Protein AF-A0A2A4VBY7-F1 (afdb_monomer_lite)

Sequence (103 aa):
MKGAISQVINQDVTALRGFSERQLKALAKQGEIIAAGVVSGDIDEDLRDFFLDSLEDMALNFAKTLRGLLMVTIEKVWNAIIGVLWKAISSATGINLAAPSAD

Structure (mmCIF, N/CA/C/O backbone):
data_AF-A0A2A4VBY7-F1
#
_entry.id   AF-A0A2A4VBY7-F1
#
loop_
_atom_site.group_PDB
_atom_site.id
_atom_site.type_symbol
_atom_site.label_atom_id
_atom_site.label_alt_id
_atom_site.label_comp_id
_atom_site.label_asym_id
_atom_site.label_entity_id
_atom_site.label_seq_id
_atom_site.pdbx_PDB_ins_code
_atom_site.Cartn_x
_atom_site.Cartn_y
_atom_site.Cartn_z
_atom_site.occupancy
_atom_site.B_iso_or_equiv
_atom_site.auth_seq_id
_atom_site.auth_comp_id
_atom_site.auth_asym_id
_atom_site.auth_atom_id
_atom_site.pdbx_PDB_model_num
ATOM 1 N N . MET A 1 1 ? -20.826 5.421 17.950 1.00 81.06 1 MET A N 1
ATOM 2 C CA . MET A 1 1 ? -20.495 4.402 16.928 1.00 81.06 1 MET A CA 1
ATOM 3 C C . MET A 1 1 ? -20.126 5.023 15.583 1.00 81.06 1 MET A C 1
ATOM 5 O O . MET A 1 1 ? -18.956 4.953 15.242 1.00 81.06 1 MET A O 1
ATOM 9 N N . LYS A 1 2 ? -21.045 5.707 14.873 1.00 82.62 2 LYS A N 1
ATOM 10 C CA . LYS A 1 2 ? -20.761 6.361 13.572 1.00 82.62 2 LYS A CA 1
ATOM 11 C C . LYS A 1 2 ? -19.469 7.195 13.564 1.00 82.62 2 LYS A C 1
ATOM 13 O O . LYS A 1 2 ? -18.635 6.985 12.701 1.00 82.62 2 LYS A O 1
ATOM 18 N N . GLY A 1 3 ? -19.269 8.072 14.555 1.00 87.00 3 GLY A N 1
ATOM 19 C CA . GLY A 1 3 ? -18.066 8.917 14.639 1.00 87.00 3 GLY A CA 1
ATOM 20 C C . GLY A 1 3 ? -16.747 8.140 14.743 1.00 87.00 3 GLY A C 1
ATOM 21 O O . GLY A 1 3 ? -15.810 8.452 14.020 1.00 87.00 3 GLY A O 1
ATOM 22 N N . ALA A 1 4 ? -16.695 7.092 15.573 1.00 82.25 4 ALA A N 1
ATOM 23 C CA . ALA A 1 4 ? -15.497 6.263 15.739 1.00 82.25 4 ALA A CA 1
ATOM 24 C C . ALA A 1 4 ? -15.139 5.513 14.444 1.00 82.25 4 ALA A C 1
ATOM 26 O O . ALA A 1 4 ? -13.984 5.495 14.036 1.00 82.25 4 ALA A O 1
ATOM 27 N N . ILE A 1 5 ? -16.150 4.967 13.760 1.00 83.25 5 ILE A N 1
ATOM 28 C CA . ILE A 1 5 ? -15.978 4.282 12.472 1.00 83.25 5 ILE A CA 1
ATOM 29 C C . ILE A 1 5 ? -15.520 5.274 11.394 1.00 83.25 5 ILE A C 1
ATOM 31 O O . ILE A 1 5 ? -14.536 5.030 10.702 1.00 83.25 5 ILE A O 1
ATOM 35 N N . SER A 1 6 ? -16.207 6.414 11.264 1.00 84.56 6 SER A N 1
ATOM 36 C CA . SER A 1 6 ? -15.875 7.427 10.258 1.00 84.56 6 SER A CA 1
ATOM 37 C C . SER A 1 6 ? -14.473 8.007 10.448 1.00 84.56 6 SER A C 1
ATOM 39 O O . SER A 1 6 ? -13.809 8.294 9.458 1.00 84.56 6 SER A O 1
ATOM 41 N N . GLN A 1 7 ? -14.000 8.154 11.688 1.00 88.94 7 GLN A N 1
ATOM 42 C CA . GLN A 1 7 ? -12.641 8.617 11.966 1.00 88.94 7 GLN A CA 1
ATOM 43 C C . GLN A 1 7 ? -11.585 7.643 11.428 1.00 88.94 7 GLN A C 1
ATOM 45 O O . GLN A 1 7 ? -10.694 8.078 10.701 1.00 88.94 7 GLN A O 1
ATOM 50 N N . VAL A 1 8 ? -11.712 6.347 11.739 1.00 88.31 8 VAL A N 1
ATOM 51 C CA . VAL A 1 8 ? -10.779 5.308 11.265 1.00 88.31 8 VAL A CA 1
ATOM 52 C C . VAL A 1 8 ? -10.758 5.258 9.740 1.00 88.31 8 VAL A C 1
ATOM 54 O O . VAL A 1 8 ? -9.691 5.334 9.134 1.00 88.31 8 VAL A O 1
ATOM 57 N N . ILE A 1 9 ? -11.937 5.204 9.112 1.00 85.19 9 ILE A N 1
ATOM 58 C CA . ILE A 1 9 ? -12.049 5.125 7.651 1.00 85.19 9 ILE A CA 1
ATOM 59 C C . ILE A 1 9 ? -11.415 6.350 6.988 1.00 85.19 9 ILE A C 1
ATOM 61 O O . ILE A 1 9 ? -10.623 6.202 6.063 1.00 85.19 9 ILE A O 1
ATOM 65 N N . ASN A 1 10 ? -11.722 7.564 7.453 1.00 87.00 10 ASN A N 1
ATOM 66 C CA . ASN A 1 10 ? -11.207 8.780 6.821 1.00 87.00 10 ASN A CA 1
ATOM 67 C C . ASN A 1 10 ? -9.680 8.898 6.930 1.00 87.00 10 ASN A C 1
ATOM 69 O O . ASN A 1 10 ? -9.033 9.331 5.973 1.00 87.00 10 ASN A O 1
ATOM 73 N N . GLN A 1 11 ? -9.106 8.515 8.075 1.00 87.19 11 GLN A N 1
ATOM 74 C CA . GLN A 1 11 ? -7.655 8.516 8.272 1.00 87.19 11 GLN A CA 1
ATOM 75 C C . GLN A 1 11 ? -6.970 7.533 7.319 1.00 87.19 11 GLN A C 1
ATOM 77 O O . GLN A 1 11 ? -6.084 7.931 6.558 1.00 87.19 11 GLN A O 1
ATOM 82 N N . ASP A 1 12 ? -7.425 6.282 7.300 1.00 86.88 12 ASP A N 1
ATOM 83 C CA . ASP A 1 12 ? -6.796 5.237 6.497 1.00 86.88 12 ASP A CA 1
ATOM 84 C C . ASP A 1 12 ? -7.004 5.465 4.990 1.00 86.88 12 ASP A C 1
ATOM 86 O O . ASP A 1 12 ? -6.055 5.328 4.221 1.00 86.88 12 ASP A O 1
ATOM 90 N N . VAL A 1 13 ? -8.185 5.921 4.548 1.00 86.56 13 VAL A N 1
ATOM 91 C CA . VAL A 1 13 ? -8.439 6.277 3.135 1.00 86.56 13 VAL A CA 1
ATOM 92 C C . VAL A 1 13 ? -7.521 7.406 2.668 1.00 86.56 13 VAL A C 1
ATOM 94 O O . VAL A 1 13 ? -7.019 7.368 1.544 1.00 86.56 13 VAL A O 1
ATOM 97 N N . THR A 1 14 ? -7.276 8.409 3.514 1.00 86.25 14 THR A N 1
ATOM 98 C CA . THR A 1 14 ? -6.379 9.522 3.169 1.00 86.25 14 THR A CA 1
ATOM 99 C C . THR A 1 14 ? -4.938 9.038 3.017 1.00 86.25 14 THR A C 1
ATOM 101 O O . THR A 1 14 ? -4.272 9.373 2.035 1.00 86.25 14 THR A O 1
ATOM 104 N N . ALA A 1 15 ? -4.465 8.205 3.949 1.00 84.69 15 ALA A N 1
ATOM 105 C CA . ALA A 1 15 ? -3.131 7.616 3.883 1.00 84.69 15 ALA A CA 1
ATOM 106 C C . ALA A 1 15 ? -2.967 6.714 2.645 1.00 84.69 15 ALA A C 1
ATOM 108 O O . ALA A 1 15 ? -1.991 6.853 1.901 1.00 84.69 15 ALA A O 1
ATOM 109 N N . LEU A 1 16 ? -3.955 5.852 2.383 1.00 89.38 16 LEU A N 1
ATOM 110 C CA . LEU A 1 16 ? -4.015 4.969 1.217 1.00 89.38 16 LEU A CA 1
ATOM 111 C C . LEU A 1 16 ? -3.980 5.745 -0.097 1.00 89.38 16 LEU A C 1
ATOM 113 O O . LEU A 1 16 ? -3.253 5.359 -1.012 1.00 89.38 16 LEU A O 1
ATOM 117 N N . ARG A 1 17 ? -4.726 6.851 -0.191 1.00 85.81 17 ARG A N 1
ATOM 118 C CA . ARG A 1 17 ? -4.737 7.708 -1.381 1.00 85.81 17 ARG A CA 1
ATOM 119 C C . ARG A 1 17 ? -3.349 8.271 -1.666 1.00 85.81 17 ARG A C 1
ATOM 121 O O . ARG A 1 17 ? -2.825 8.061 -2.754 1.00 85.81 17 ARG A O 1
ATOM 128 N N . GLY A 1 18 ? -2.725 8.904 -0.671 1.00 89.44 18 GLY A N 1
ATOM 129 C CA . GLY A 1 18 ? -1.396 9.491 -0.843 1.00 89.44 18 GLY A CA 1
ATOM 130 C C . GLY A 1 18 ? -0.318 8.453 -1.173 1.00 89.44 18 GLY A C 1
ATOM 131 O O . GLY A 1 18 ? 0.572 8.721 -1.976 1.00 89.44 18 GLY A O 1
ATOM 132 N N . PHE A 1 19 ? -0.388 7.258 -0.579 1.00 89.62 19 PHE A N 1
ATOM 133 C CA . PHE A 1 19 ? 0.487 6.140 -0.943 1.00 89.62 19 PHE A CA 1
ATOM 134 C C . PHE A 1 19 ? 0.268 5.698 -2.397 1.00 89.62 19 PHE A C 1
ATOM 136 O O . PHE A 1 19 ? 1.228 5.634 -3.163 1.00 89.62 19 PHE A O 1
ATOM 143 N N . SER A 1 20 ? -0.987 5.458 -2.786 1.00 91.12 20 SER A N 1
ATOM 144 C CA . SER A 1 20 ? -1.351 4.982 -4.127 1.00 91.12 20 SER A CA 1
ATOM 145 C C . SER A 1 20 ? -0.894 5.940 -5.220 1.00 91.12 20 SER A C 1
ATOM 147 O O . SER A 1 20 ? -0.286 5.511 -6.196 1.00 91.12 20 SER A O 1
ATOM 149 N N . GLU A 1 21 ? -1.118 7.242 -5.034 1.00 94.56 21 GLU A N 1
ATOM 150 C CA . GLU A 1 21 ? -0.695 8.276 -5.985 1.00 94.56 21 GLU A CA 1
ATOM 151 C C . GLU A 1 21 ? 0.823 8.263 -6.211 1.00 94.56 21 GLU A C 1
ATOM 153 O O . GLU A 1 21 ? 1.284 8.330 -7.352 1.00 94.56 21 GLU A O 1
ATOM 158 N N . ARG A 1 22 ? 1.616 8.127 -5.139 1.00 94.75 22 ARG A N 1
ATOM 159 C CA . ARG A 1 22 ? 3.082 8.068 -5.247 1.00 94.75 22 ARG A CA 1
ATOM 160 C C . ARG A 1 22 ? 3.556 6.806 -5.959 1.00 94.75 22 ARG A C 1
ATOM 162 O O . ARG A 1 22 ? 4.406 6.905 -6.840 1.00 94.75 22 ARG A O 1
ATOM 169 N N . GLN A 1 23 ? 3.004 5.646 -5.604 1.00 95.56 23 GLN A N 1
ATOM 170 C CA . GLN A 1 23 ? 3.401 4.374 -6.210 1.00 95.56 23 GLN A CA 1
ATOM 171 C C . GLN A 1 23 ? 3.037 4.312 -7.694 1.00 95.56 23 GLN A C 1
ATOM 173 O O . GLN A 1 23 ? 3.878 3.947 -8.509 1.00 95.56 23 GLN A O 1
ATOM 178 N N . LEU A 1 24 ? 1.825 4.736 -8.063 1.00 95.69 24 LEU A N 1
ATOM 179 C CA . LEU A 1 24 ? 1.399 4.780 -9.463 1.00 95.69 24 LEU A CA 1
ATOM 180 C C . LEU A 1 24 ? 2.260 5.739 -10.289 1.00 95.69 24 LEU A C 1
ATOM 182 O O . LEU A 1 24 ? 2.649 5.402 -11.405 1.00 95.69 24 LEU A O 1
ATOM 186 N N . LYS A 1 25 ? 2.623 6.901 -9.731 1.00 97.44 25 LYS A N 1
ATOM 187 C CA . LYS A 1 25 ? 3.542 7.835 -10.394 1.00 97.44 25 LYS A CA 1
ATOM 188 C C . LYS A 1 25 ? 4.926 7.219 -10.619 1.00 97.44 25 LYS A C 1
ATOM 190 O O . LYS A 1 25 ? 5.516 7.439 -11.672 1.00 97.44 25 LYS A O 1
ATOM 195 N N . ALA A 1 26 ? 5.441 6.459 -9.654 1.00 96.88 26 ALA A N 1
ATOM 196 C CA . ALA A 1 26 ? 6.730 5.783 -9.786 1.00 96.88 26 ALA A CA 1
ATOM 197 C C . ALA A 1 26 ? 6.691 4.678 -10.857 1.00 96.88 26 ALA A C 1
ATOM 199 O O . ALA A 1 26 ? 7.571 4.642 -11.711 1.00 96.88 26 ALA A O 1
ATOM 200 N N . LEU A 1 27 ? 5.644 3.843 -10.863 1.00 97.75 27 LEU A N 1
ATOM 201 C CA . LEU A 1 27 ? 5.431 2.806 -11.882 1.00 97.75 27 LEU A CA 1
ATOM 202 C C . LEU A 1 27 ? 5.338 3.406 -13.288 1.00 97.75 27 LEU A C 1
ATOM 204 O O . LEU A 1 27 ? 6.019 2.951 -14.203 1.00 97.75 27 LEU A O 1
ATOM 208 N N . ALA A 1 28 ? 4.547 4.471 -13.446 1.00 97.88 28 ALA A N 1
ATOM 209 C CA . ALA A 1 28 ? 4.438 5.183 -14.715 1.00 97.88 28 ALA A CA 1
ATOM 210 C C . ALA A 1 28 ? 5.799 5.728 -15.164 1.00 97.88 28 ALA A C 1
ATOM 212 O O . ALA A 1 28 ? 6.190 5.548 -16.316 1.00 97.88 28 ALA A O 1
ATOM 213 N N . LYS A 1 29 ? 6.563 6.332 -14.240 1.00 98.19 29 LYS A N 1
ATOM 214 C CA . LYS A 1 29 ? 7.885 6.865 -14.567 1.00 98.19 29 LYS A CA 1
ATOM 215 C C . LYS A 1 29 ? 8.873 5.775 -14.974 1.00 98.19 29 LYS A C 1
ATOM 217 O O . LYS A 1 29 ? 9.661 5.991 -15.890 1.00 98.19 29 LYS A O 1
ATOM 222 N N . GLN A 1 30 ? 8.825 4.620 -14.320 1.00 97.44 30 GLN A N 1
ATOM 223 C CA . GLN A 1 30 ? 9.649 3.475 -14.688 1.00 97.44 30 GLN A CA 1
ATOM 224 C C . GLN A 1 30 ? 9.303 2.975 -16.096 1.00 97.44 30 GLN A C 1
ATOM 226 O O . GLN A 1 30 ? 10.207 2.736 -16.891 1.00 97.44 30 GLN A O 1
ATOM 231 N N . GLY A 1 31 ? 8.012 2.898 -16.434 1.00 98.06 31 GLY A N 1
ATOM 232 C CA . GLY A 1 31 ? 7.563 2.568 -17.788 1.00 98.06 31 GLY A CA 1
ATOM 233 C C . GLY A 1 31 ? 8.079 3.550 -18.845 1.00 98.06 31 GLY A C 1
ATOM 234 O O . GLY A 1 31 ? 8.568 3.122 -19.887 1.00 98.06 31 GLY A O 1
ATOM 235 N N . GLU A 1 32 ? 8.052 4.858 -18.563 1.00 98.38 32 GLU A N 1
ATOM 236 C CA . GLU A 1 32 ? 8.640 5.872 -19.454 1.00 98.38 32 GLU A CA 1
ATOM 237 C C . GLU A 1 32 ? 10.147 5.665 -19.665 1.00 98.38 32 GLU A C 1
ATOM 239 O O . GLU A 1 32 ? 10.631 5.807 -20.786 1.00 98.38 32 GLU A O 1
ATOM 244 N N . ILE A 1 33 ? 10.891 5.348 -18.599 1.00 98.19 33 ILE A N 1
ATOM 245 C CA . ILE A 1 33 ? 12.342 5.118 -18.665 1.00 98.19 33 ILE A CA 1
ATOM 246 C C . ILE A 1 33 ? 12.650 3.895 -19.530 1.00 98.19 33 ILE A C 1
ATOM 248 O O . ILE A 1 33 ? 13.521 3.970 -20.394 1.00 98.19 33 ILE A O 1
ATOM 252 N N . ILE A 1 34 ? 11.909 2.801 -19.338 1.00 98.00 34 ILE A N 1
ATOM 253 C CA . ILE A 1 34 ? 12.064 1.581 -20.138 1.00 98.00 34 ILE A CA 1
ATOM 254 C C . ILE A 1 34 ? 11.764 1.882 -21.607 1.00 98.00 34 ILE A C 1
ATOM 256 O O . ILE A 1 34 ? 12.572 1.572 -22.476 1.00 98.00 34 ILE A O 1
ATOM 260 N N . ALA A 1 35 ? 10.643 2.550 -21.893 1.00 98.00 35 ALA A N 1
ATOM 261 C CA . ALA A 1 35 ? 10.276 2.909 -23.259 1.00 98.00 35 ALA A CA 1
ATOM 262 C C . ALA A 1 35 ? 11.3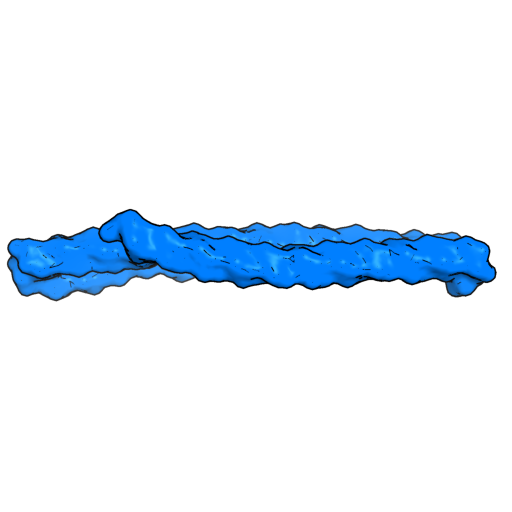43 3.787 -23.936 1.00 98.00 35 ALA A C 1
ATOM 264 O O . ALA A 1 35 ? 11.698 3.544 -25.088 1.00 98.00 35 ALA A O 1
ATOM 265 N N . ALA A 1 36 ? 11.880 4.781 -23.222 1.00 98.19 36 ALA A N 1
ATOM 266 C CA . ALA A 1 36 ? 12.937 5.643 -23.739 1.00 98.19 36 ALA A CA 1
ATOM 267 C C . ALA A 1 36 ? 14.224 4.863 -24.043 1.00 98.19 36 ALA A C 1
ATOM 269 O O . ALA A 1 36 ? 14.793 5.057 -25.114 1.00 98.19 36 ALA A O 1
ATOM 270 N N . GLY A 1 37 ? 14.641 3.963 -23.146 1.00 98.19 37 GLY A N 1
ATOM 271 C CA . GLY A 1 37 ? 15.830 3.129 -23.339 1.00 98.19 37 GLY A CA 1
ATOM 272 C C . GLY A 1 37 ? 15.693 2.140 -24.499 1.00 98.19 37 GLY A C 1
ATOM 273 O O . GLY A 1 37 ? 16.649 1.915 -25.235 1.00 98.19 37 GLY A O 1
ATOM 274 N N . VAL A 1 38 ? 14.492 1.598 -24.726 1.00 98.00 38 VAL A N 1
ATOM 275 C CA . VAL A 1 38 ? 14.217 0.747 -25.897 1.00 98.00 38 VAL A CA 1
ATOM 276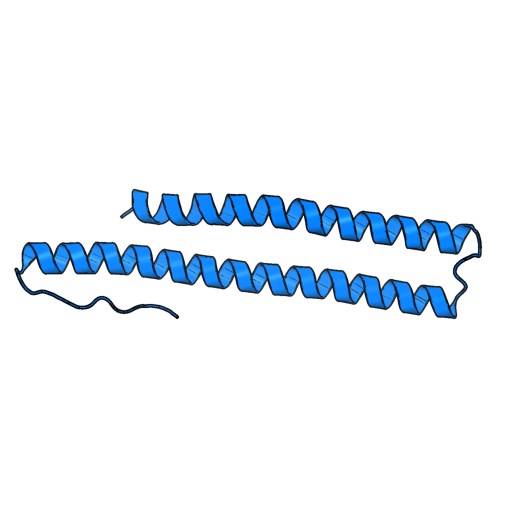 C C . VAL A 1 38 ? 14.314 1.557 -27.192 1.00 98.00 38 VAL A C 1
ATOM 278 O O . VAL A 1 38 ? 14.918 1.107 -28.160 1.00 98.00 38 VAL A O 1
ATOM 281 N N . VAL A 1 39 ? 13.744 2.768 -27.224 1.00 98.25 39 VAL A N 1
ATOM 282 C CA . VAL A 1 39 ? 13.784 3.635 -28.416 1.00 98.25 39 VAL A CA 1
ATOM 283 C C . VAL A 1 39 ? 15.201 4.127 -28.722 1.00 98.25 39 VAL A C 1
ATOM 285 O O . VAL A 1 39 ? 15.556 4.233 -29.896 1.00 98.25 39 VAL A O 1
ATOM 288 N N . SER A 1 40 ? 16.011 4.436 -27.703 1.00 97.81 40 SER A N 1
ATOM 289 C CA . SER A 1 40 ? 17.406 4.857 -27.898 1.00 97.81 40 SER A CA 1
ATOM 290 C C . SER A 1 40 ? 18.340 3.704 -28.278 1.00 97.81 40 SER A C 1
ATOM 292 O O . SER A 1 40 ? 19.419 3.959 -28.809 1.00 97.81 40 SER A O 1
ATOM 294 N N . GLY A 1 41 ? 17.927 2.456 -28.036 1.00 97.31 41 GLY A N 1
ATOM 295 C CA . GLY A 1 41 ? 18.763 1.266 -28.189 1.00 97.31 41 GLY A CA 1
ATOM 296 C C . GLY A 1 41 ? 19.676 0.994 -26.989 1.00 97.31 41 GLY A C 1
ATOM 297 O O . GLY A 1 41 ? 20.484 0.073 -27.055 1.00 97.31 41 GLY A O 1
ATOM 298 N N . ASP A 1 42 ? 19.546 1.759 -25.898 1.00 97.62 42 ASP A N 1
ATOM 299 C CA . ASP A 1 42 ? 20.264 1.511 -24.637 1.00 97.62 42 ASP A CA 1
ATOM 300 C C . ASP A 1 42 ? 19.741 0.260 -23.908 1.00 97.62 42 ASP A C 1
ATOM 302 O O . ASP A 1 42 ? 20.430 -0.305 -23.058 1.00 97.62 42 ASP A O 1
ATOM 306 N N . ILE A 1 43 ? 18.509 -0.156 -24.218 1.00 97.88 43 ILE A N 1
ATOM 307 C CA . ILE A 1 43 ? 17.884 -1.393 -23.746 1.00 97.88 43 ILE A CA 1
ATOM 308 C C . ILE A 1 43 ? 17.659 -2.292 -24.962 1.00 97.88 43 ILE A C 1
ATOM 310 O O . ILE A 1 43 ? 16.798 -2.013 -25.799 1.00 97.88 43 ILE A O 1
ATOM 314 N N . ASP A 1 44 ? 18.444 -3.364 -25.046 1.00 97.00 44 ASP A N 1
ATOM 315 C CA . ASP A 1 44 ? 18.273 -4.420 -26.041 1.00 97.00 44 ASP A CA 1
ATOM 316 C C . ASP A 1 44 ? 17.112 -5.366 -25.681 1.00 97.00 44 ASP A C 1
ATOM 318 O O . ASP A 1 44 ? 16.376 -5.149 -24.719 1.00 97.00 44 ASP A O 1
ATOM 322 N N . GLU A 1 45 ? 16.890 -6.392 -26.500 1.00 93.94 45 GLU A N 1
ATOM 323 C CA . GLU A 1 45 ? 15.755 -7.304 -26.349 1.00 93.94 45 GLU A CA 1
ATOM 324 C C . GLU A 1 45 ? 15.789 -8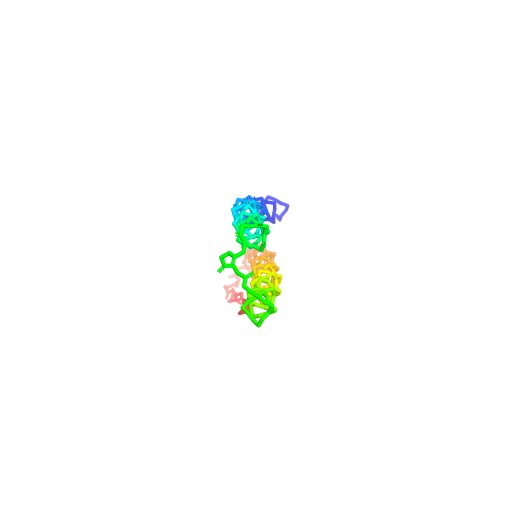.103 -25.038 1.00 93.94 45 GLU A C 1
ATOM 326 O O . GLU A 1 45 ? 14.782 -8.141 -24.329 1.00 93.94 45 GLU A O 1
ATOM 331 N N . ASP A 1 46 ? 16.946 -8.656 -24.672 1.00 91.50 46 ASP A N 1
ATOM 332 C CA . ASP A 1 46 ? 17.104 -9.425 -23.434 1.00 91.50 46 ASP A CA 1
ATOM 333 C C . ASP A 1 46 ? 16.889 -8.527 -22.205 1.00 91.50 46 ASP A C 1
ATOM 335 O O . ASP A 1 46 ? 16.220 -8.901 -21.235 1.00 91.50 46 ASP A O 1
ATOM 339 N N . LEU A 1 47 ? 17.428 -7.306 -22.249 1.00 96.12 47 LEU A N 1
ATOM 340 C CA . LEU A 1 47 ? 17.313 -6.352 -21.155 1.00 96.12 47 LEU A CA 1
ATOM 341 C C . LEU A 1 47 ? 15.902 -5.748 -21.059 1.00 96.12 47 LEU A C 1
ATOM 343 O O . LEU A 1 47 ? 15.434 -5.437 -19.961 1.00 96.12 47 LEU A O 1
ATOM 347 N N . ARG A 1 48 ? 15.198 -5.608 -22.189 1.00 97.12 48 ARG A N 1
ATOM 348 C CA . ARG A 1 48 ? 13.803 -5.152 -22.245 1.00 97.12 48 ARG A CA 1
ATOM 349 C C . ARG A 1 48 ? 12.905 -6.095 -21.466 1.00 97.12 48 ARG A C 1
ATOM 351 O O . ARG A 1 48 ? 12.162 -5.627 -20.607 1.00 97.12 48 ARG A O 1
ATOM 358 N N . ASP A 1 49 ? 12.973 -7.387 -21.762 1.00 96.75 49 ASP A N 1
ATOM 359 C CA . ASP A 1 49 ? 12.085 -8.374 -21.153 1.00 96.75 49 ASP A CA 1
ATOM 360 C C . ASP A 1 49 ? 12.348 -8.456 -19.639 1.00 96.75 49 ASP A C 1
ATOM 362 O O . ASP A 1 49 ? 11.414 -8.354 -18.845 1.00 96.75 49 ASP A O 1
ATOM 366 N N . PHE A 1 50 ? 13.622 -8.434 -19.224 1.00 97.19 50 PHE A N 1
ATOM 367 C CA . PHE A 1 50 ? 13.998 -8.319 -17.810 1.00 97.19 50 PHE A CA 1
ATOM 368 C C . PHE A 1 50 ? 13.382 -7.090 -17.114 1.00 97.19 50 PHE A C 1
ATOM 370 O O . PHE A 1 50 ? 12.855 -7.188 -16.001 1.00 97.19 50 PHE A O 1
ATOM 377 N N . PHE A 1 51 ? 13.443 -5.910 -17.739 1.00 98.00 51 PHE A N 1
ATOM 378 C CA . PHE A 1 51 ? 12.883 -4.697 -17.140 1.00 98.00 51 PHE A CA 1
ATOM 379 C C . PHE A 1 51 ? 11.352 -4.677 -17.127 1.00 98.00 51 PHE A C 1
ATOM 381 O O . PHE A 1 51 ? 10.768 -4.101 -16.204 1.00 98.00 51 PHE A O 1
ATOM 388 N N . LEU A 1 52 ? 10.700 -5.280 -18.122 1.00 97.88 52 LEU A N 1
ATOM 389 C CA . LEU A 1 52 ? 9.244 -5.398 -18.167 1.00 97.88 52 LEU A CA 1
ATOM 390 C C . LEU A 1 52 ? 8.730 -6.370 -17.101 1.00 97.88 52 LEU A C 1
ATOM 392 O O . LEU A 1 52 ? 7.800 -6.006 -16.381 1.00 97.88 52 LEU A O 1
ATOM 396 N N . ASP A 1 53 ? 9.387 -7.514 -16.915 1.00 97.94 53 ASP A N 1
ATOM 397 C CA . ASP A 1 53 ? 9.076 -8.457 -15.834 1.00 97.94 53 ASP A CA 1
ATOM 398 C C . ASP A 1 53 ? 9.244 -7.786 -14.462 1.00 97.94 53 ASP A C 1
ATOM 400 O O . ASP A 1 53 ? 8.374 -7.859 -13.592 1.00 97.94 53 ASP A O 1
ATOM 404 N N . SER A 1 54 ? 10.329 -7.025 -14.284 1.00 97.12 54 SER A N 1
ATOM 405 C CA . SER A 1 54 ? 10.551 -6.239 -13.067 1.00 97.12 54 SER A CA 1
ATOM 406 C C . SER A 1 54 ? 9.433 -5.211 -12.826 1.00 97.12 54 SER A C 1
ATOM 408 O O . SER A 1 54 ? 8.982 -5.024 -11.691 1.00 97.12 54 SER A O 1
ATOM 410 N N . LEU A 1 55 ? 8.952 -4.5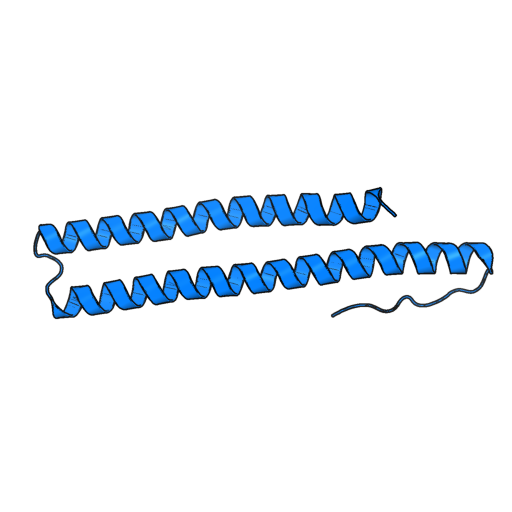43 -13.882 1.00 98.00 55 LEU A N 1
ATOM 411 C CA . LEU A 1 55 ? 7.838 -3.596 -13.800 1.00 98.00 55 LEU A CA 1
ATOM 412 C C . LEU A 1 55 ? 6.516 -4.282 -13.432 1.00 98.00 55 LEU A C 1
ATOM 414 O O . LEU A 1 55 ? 5.761 -3.736 -12.619 1.00 98.00 55 LEU A O 1
ATOM 418 N N . GLU A 1 56 ? 6.255 -5.470 -13.976 1.00 98.12 56 GLU A N 1
ATOM 419 C CA . GLU A 1 56 ? 5.112 -6.302 -13.597 1.00 98.12 56 GLU A CA 1
ATOM 420 C C . GLU A 1 56 ? 5.172 -6.684 -12.112 1.00 98.12 56 GLU A C 1
ATOM 422 O O . GLU A 1 56 ? 4.207 -6.459 -11.374 1.00 98.12 56 GLU A O 1
ATOM 427 N N . ASP A 1 57 ? 6.323 -7.159 -11.637 1.00 98.12 57 ASP A N 1
ATOM 428 C CA . ASP A 1 57 ? 6.531 -7.512 -10.232 1.00 98.12 57 ASP A CA 1
ATOM 429 C C . ASP A 1 57 ? 6.300 -6.318 -9.298 1.00 98.12 57 ASP A C 1
ATOM 431 O O . ASP A 1 57 ? 5.668 -6.444 -8.241 1.00 98.12 57 ASP A O 1
ATOM 435 N N . MET A 1 58 ? 6.766 -5.126 -9.682 1.00 96.62 58 MET A N 1
ATOM 436 C CA . MET A 1 58 ? 6.513 -3.898 -8.926 1.00 96.62 58 MET A CA 1
ATOM 437 C C . MET A 1 58 ? 5.016 -3.566 -8.856 1.00 96.62 58 MET A C 1
ATOM 439 O O . MET A 1 58 ? 4.515 -3.211 -7.782 1.00 96.62 58 MET A O 1
ATOM 443 N N . ALA A 1 59 ? 4.285 -3.709 -9.964 1.00 97.69 59 ALA A N 1
ATOM 444 C CA . ALA A 1 59 ? 2.843 -3.483 -10.000 1.00 97.69 59 ALA A CA 1
ATOM 445 C C . ALA A 1 59 ? 2.079 -4.515 -9.148 1.00 97.69 59 ALA A C 1
ATOM 447 O O . ALA A 1 59 ? 1.185 -4.152 -8.373 1.00 97.69 59 ALA A O 1
ATOM 448 N N . LEU A 1 60 ? 2.467 -5.790 -9.217 1.00 98.19 60 LEU A N 1
ATOM 449 C CA . LEU A 1 60 ? 1.887 -6.857 -8.405 1.00 98.19 60 LEU A CA 1
ATOM 450 C C . LEU A 1 60 ? 2.137 -6.626 -6.911 1.00 98.19 60 LEU A C 1
ATOM 452 O O . LEU A 1 60 ? 1.229 -6.780 -6.087 1.00 98.19 60 LEU A O 1
ATOM 456 N N . ASN A 1 61 ? 3.357 -6.239 -6.541 1.00 96.44 61 ASN A N 1
ATOM 457 C CA . ASN A 1 61 ? 3.701 -5.943 -5.155 1.00 96.44 61 ASN A CA 1
ATOM 458 C C . ASN A 1 61 ? 2.929 -4.731 -4.631 1.00 96.44 61 ASN A C 1
ATOM 460 O O . ASN A 1 61 ? 2.409 -4.787 -3.517 1.00 96.44 61 ASN A O 1
ATOM 464 N N . PHE A 1 62 ? 2.743 -3.692 -5.448 1.00 95.19 62 PHE A N 1
ATOM 465 C CA . PHE A 1 62 ? 1.863 -2.576 -5.106 1.00 95.19 62 PHE A CA 1
ATOM 466 C C . PHE A 1 62 ? 0.431 -3.043 -4.793 1.00 95.19 62 PHE A C 1
ATOM 468 O O . PHE A 1 62 ? -0.113 -2.690 -3.743 1.00 95.19 62 PHE A O 1
ATOM 475 N N . ALA A 1 63 ? -0.160 -3.891 -5.640 1.00 95.38 63 ALA A N 1
ATOM 476 C CA . ALA A 1 63 ? -1.496 -4.440 -5.402 1.00 95.38 63 ALA A CA 1
ATOM 477 C C . ALA A 1 63 ? -1.568 -5.281 -4.111 1.00 95.38 63 ALA A C 1
ATOM 479 O O . ALA A 1 63 ? -2.511 -5.148 -3.325 1.00 95.38 63 ALA A O 1
ATOM 480 N N . LYS A 1 64 ? -0.550 -6.110 -3.841 1.00 96.00 64 LYS A N 1
ATOM 481 C CA . LYS A 1 64 ? -0.446 -6.887 -2.593 1.00 96.00 64 LYS A CA 1
ATOM 482 C C . LYS A 1 64 ? -0.360 -5.977 -1.365 1.00 96.00 64 LYS A C 1
ATOM 484 O O . LYS A 1 64 ? -1.034 -6.244 -0.369 1.00 96.00 64 LYS A O 1
ATOM 489 N N . THR A 1 65 ? 0.414 -4.894 -1.434 1.00 93.69 65 THR A N 1
ATOM 490 C CA . THR A 1 65 ? 0.509 -3.908 -0.350 1.00 93.69 65 THR A CA 1
ATOM 491 C C . THR A 1 65 ? -0.829 -3.220 -0.105 1.00 93.69 65 THR A C 1
ATOM 493 O O . THR A 1 65 ? -1.248 -3.125 1.047 1.00 93.69 65 THR A O 1
ATOM 496 N N . LEU A 1 66 ? -1.542 -2.804 -1.158 1.00 90.75 66 LEU A N 1
ATOM 497 C CA . LEU A 1 66 ? -2.882 -2.224 -1.014 1.00 90.75 66 LEU A CA 1
ATOM 498 C C . LEU A 1 66 ? -3.851 -3.179 -0.315 1.00 90.75 66 LEU A C 1
ATOM 500 O O . LEU A 1 66 ? -4.578 -2.761 0.585 1.00 90.75 66 LEU A O 1
ATOM 504 N N . ARG A 1 67 ? -3.828 -4.465 -0.683 1.00 93.44 67 ARG A N 1
ATOM 505 C CA . ARG A 1 67 ? -4.633 -5.494 -0.014 1.00 93.44 67 ARG A CA 1
ATOM 506 C C . ARG A 1 67 ? -4.308 -5.583 1.478 1.00 93.44 67 ARG A C 1
ATOM 508 O O . ARG A 1 67 ? -5.225 -5.631 2.290 1.00 93.44 67 ARG A O 1
ATOM 515 N N . GLY A 1 68 ? -3.023 -5.607 1.835 1.00 92.25 68 GLY A N 1
ATOM 516 C CA . GLY A 1 68 ? -2.586 -5.654 3.233 1.00 92.25 68 GLY A CA 1
ATOM 517 C C . GLY A 1 68 ? -3.050 -4.436 4.031 1.00 92.25 68 GLY A C 1
ATOM 518 O O . GLY A 1 68 ? -3.609 -4.583 5.111 1.00 92.25 68 GLY A O 1
ATOM 519 N N . LEU A 1 69 ? -2.904 -3.236 3.469 1.00 91.00 69 LEU A N 1
ATOM 520 C CA . LEU A 1 69 ? -3.361 -2.008 4.120 1.00 91.00 69 LEU A CA 1
ATOM 521 C C . LEU A 1 69 ? -4.887 -1.979 4.306 1.00 91.00 69 LEU A C 1
ATOM 523 O O . LEU A 1 69 ? -5.360 -1.525 5.343 1.00 91.00 69 LEU A O 1
ATOM 527 N N . LEU A 1 70 ? -5.655 -2.499 3.343 1.00 89.62 70 LEU A N 1
ATOM 528 C CA . LEU A 1 70 ? -7.110 -2.597 3.467 1.00 89.62 70 LEU A CA 1
ATOM 529 C C . LEU A 1 70 ? -7.536 -3.562 4.584 1.00 89.62 70 LEU A C 1
ATOM 531 O O . LEU A 1 70 ? -8.472 -3.249 5.318 1.00 89.62 70 LEU A O 1
ATOM 535 N N . MET A 1 71 ? -6.852 -4.702 4.732 1.00 94.06 71 MET A N 1
ATOM 536 C CA . MET A 1 71 ? -7.096 -5.635 5.843 1.00 94.06 71 MET A CA 1
ATOM 537 C C . MET A 1 71 ? -6.901 -4.949 7.197 1.00 94.06 71 MET A C 1
ATOM 539 O O . MET A 1 71 ? -7.811 -4.965 8.023 1.00 94.06 71 MET A O 1
ATOM 543 N N . VAL A 1 72 ? -5.803 -4.205 7.351 1.00 92.69 72 VAL A N 1
ATOM 544 C CA . VAL A 1 72 ? -5.536 -3.417 8.563 1.00 92.69 72 VAL A CA 1
ATOM 545 C C . VAL A 1 72 ? -6.636 -2.385 8.834 1.00 92.69 72 VAL A C 1
ATOM 547 O O . VAL A 1 72 ? -7.045 -2.177 9.978 1.00 92.69 72 VAL A O 1
ATOM 550 N N . THR A 1 73 ? -7.164 -1.727 7.799 1.00 91.00 73 THR A N 1
ATOM 551 C CA . THR A 1 73 ? -8.301 -0.809 7.967 1.00 91.00 73 THR A CA 1
ATOM 552 C C . THR A 1 73 ? -9.549 -1.535 8.472 1.00 91.00 73 THR A C 1
ATOM 554 O O . THR A 1 73 ? -10.247 -1.012 9.343 1.00 91.00 73 THR A O 1
ATOM 557 N N . ILE A 1 74 ? -9.831 -2.738 7.965 1.00 92.88 74 ILE A N 1
ATOM 558 C CA . ILE A 1 74 ? -10.966 -3.559 8.409 1.00 92.88 74 ILE A CA 1
ATOM 559 C C . ILE A 1 74 ? -10.806 -3.945 9.888 1.00 92.88 74 ILE A C 1
ATOM 561 O O . ILE A 1 74 ? -11.746 -3.753 10.663 1.00 92.88 74 ILE A O 1
ATOM 565 N N . GLU A 1 75 ? -9.622 -4.403 10.297 1.00 95.31 75 GLU A N 1
ATOM 566 C CA . GLU A 1 75 ? -9.296 -4.752 11.690 1.00 95.31 75 GLU A CA 1
ATOM 567 C C . GLU A 1 75 ? -9.488 -3.554 12.631 1.00 95.31 75 GLU A C 1
ATOM 569 O O . GLU A 1 75 ? -10.163 -3.652 13.660 1.00 95.31 75 GLU A O 1
ATOM 574 N N . LYS A 1 76 ? -8.992 -2.369 12.252 1.00 94.31 76 LYS A N 1
ATOM 575 C CA . LYS A 1 76 ? -9.200 -1.138 13.034 1.00 94.31 76 LYS A CA 1
ATOM 576 C C . LYS A 1 76 ? -10.676 -0.759 13.150 1.00 94.31 76 LYS A C 1
ATOM 578 O O . LYS A 1 76 ? -11.109 -0.328 14.220 1.00 94.31 76 LYS A O 1
ATOM 583 N N . VAL A 1 77 ? -11.457 -0.891 12.073 1.00 93.62 77 VAL A N 1
ATOM 584 C CA . VAL A 1 77 ? -12.903 -0.611 12.099 1.00 93.62 77 VAL A CA 1
ATOM 585 C C . VAL A 1 77 ? -13.616 -1.578 13.041 1.00 93.62 77 VAL A C 1
ATOM 587 O O . VAL A 1 77 ? -14.428 -1.136 13.858 1.00 93.62 77 VAL A O 1
ATOM 590 N N . TRP A 1 78 ? -13.288 -2.869 12.980 1.00 95.69 78 TRP A N 1
ATOM 591 C CA . TRP A 1 78 ? -13.803 -3.873 13.908 1.00 95.69 78 TRP A CA 1
ATOM 592 C C . TRP A 1 78 ? -13.479 -3.513 15.362 1.00 95.69 78 TRP A C 1
ATOM 594 O O . TRP A 1 78 ? -14.389 -3.397 16.186 1.00 95.69 78 TRP A O 1
ATOM 604 N N . ASN A 1 79 ? -12.208 -3.232 15.660 1.00 95.25 79 ASN A N 1
ATOM 605 C CA . ASN A 1 79 ? -11.750 -2.856 16.998 1.00 95.25 79 ASN A CA 1
ATOM 606 C C . ASN A 1 79 ? -12.464 -1.591 17.510 1.00 95.25 79 ASN A C 1
ATOM 608 O O . ASN A 1 79 ? -12.867 -1.526 18.673 1.00 95.25 79 ASN A O 1
ATOM 612 N N . ALA A 1 80 ? -12.718 -0.607 16.640 1.00 94.31 80 ALA A N 1
ATOM 613 C CA . ALA A 1 80 ? -13.492 0.582 16.988 1.00 94.31 80 ALA A CA 1
ATOM 614 C C . ALA A 1 80 ? -14.966 0.263 17.311 1.00 94.31 80 ALA A C 1
ATOM 616 O O . ALA A 1 80 ? -15.530 0.839 18.246 1.00 94.31 80 ALA A O 1
ATOM 617 N N . ILE A 1 81 ? -15.601 -0.649 16.567 1.00 94.50 81 ILE A N 1
ATOM 618 C CA . ILE A 1 81 ? -16.982 -1.092 16.823 1.00 94.50 81 ILE A CA 1
ATOM 619 C C . ILE A 1 81 ? -17.064 -1.820 18.165 1.00 94.50 81 ILE A C 1
ATOM 621 O O . ILE A 1 81 ? -17.866 -1.434 19.021 1.00 94.50 81 ILE A O 1
ATOM 625 N N . ILE A 1 82 ? -16.218 -2.832 18.360 1.00 96.50 82 ILE A N 1
ATOM 626 C CA . ILE A 1 82 ? -16.181 -3.643 19.579 1.00 96.50 82 ILE A CA 1
ATOM 627 C C . ILE A 1 82 ? -15.870 -2.773 20.795 1.00 96.50 82 ILE A C 1
ATOM 629 O O . ILE A 1 82 ? -16.577 -2.863 21.797 1.00 96.50 82 ILE A O 1
ATOM 633 N N . GLY A 1 83 ? -14.906 -1.856 20.690 1.00 94.06 83 GLY A N 1
ATOM 634 C CA . GLY A 1 83 ? -14.580 -0.923 21.766 1.00 94.06 83 GLY A CA 1
ATOM 635 C C . GLY A 1 83 ? -15.769 -0.052 22.186 1.00 94.06 83 GLY A C 1
ATOM 636 O O . GLY A 1 83 ? -16.008 0.136 23.379 1.00 94.06 83 GLY A O 1
ATOM 637 N N . VAL A 1 84 ? -16.566 0.443 21.230 1.00 94.62 84 VAL A N 1
ATOM 638 C CA . VAL A 1 84 ? -17.787 1.210 21.537 1.00 94.62 84 VAL A CA 1
ATOM 639 C C . VAL A 1 84 ? -18.840 0.334 22.221 1.00 94.62 84 VAL A C 1
ATOM 641 O O . VAL A 1 84 ? -19.444 0.777 23.198 1.00 94.62 84 VAL A O 1
ATOM 644 N N . LEU A 1 85 ? -19.064 -0.885 21.723 1.00 94.38 85 LEU A N 1
ATOM 645 C CA . LEU A 1 85 ? -20.056 -1.812 22.276 1.00 94.38 85 LEU A CA 1
ATOM 646 C C . LEU A 1 85 ? -19.700 -2.247 23.699 1.00 94.38 85 LEU A C 1
ATOM 648 O O . LEU A 1 85 ? -20.521 -2.104 24.603 1.00 94.38 85 LEU A O 1
ATOM 652 N N . TRP A 1 86 ? -18.468 -2.710 23.920 1.00 96.06 86 TRP A N 1
ATOM 653 C CA . TRP A 1 86 ? -18.017 -3.166 25.235 1.00 96.06 86 TRP A CA 1
ATOM 654 C C . TRP A 1 86 ? -18.032 -2.037 26.252 1.00 96.06 86 TRP A C 1
ATOM 656 O O . TRP A 1 86 ? -18.500 -2.230 27.368 1.00 96.06 86 TRP A O 1
ATOM 666 N N . LYS A 1 87 ? -17.607 -0.830 25.859 1.00 93.38 87 LYS A N 1
ATOM 667 C CA . LYS A 1 87 ? -17.691 0.336 26.741 1.00 93.38 87 LYS A CA 1
ATOM 668 C C . LYS A 1 87 ? -19.133 0.623 27.160 1.00 93.38 87 LYS A C 1
ATOM 670 O O . LYS A 1 87 ? -19.372 0.879 28.335 1.00 93.38 87 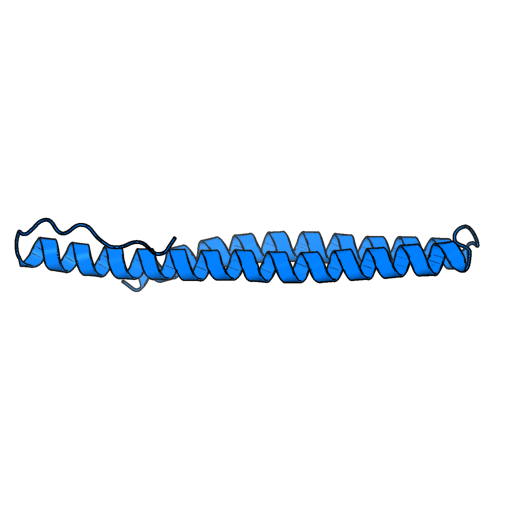LYS A O 1
ATOM 675 N N . ALA A 1 88 ? -20.087 0.549 26.230 1.00 93.94 88 ALA A N 1
ATOM 676 C CA . ALA A 1 88 ? -21.499 0.760 26.539 1.00 93.94 88 ALA A CA 1
ATOM 677 C C . ALA A 1 88 ? -22.048 -0.307 27.504 1.00 93.94 88 ALA A C 1
ATOM 679 O O . ALA A 1 88 ? -22.725 0.042 28.469 1.00 93.94 88 ALA A O 1
ATOM 680 N N . ILE A 1 89 ? -21.713 -1.584 27.289 1.00 95.00 89 ILE A N 1
ATOM 681 C CA . ILE A 1 89 ? -22.130 -2.691 28.166 1.00 95.00 89 ILE A CA 1
ATOM 682 C C . ILE A 1 89 ? -21.523 -2.535 29.564 1.00 95.00 89 ILE A C 1
ATOM 684 O O . ILE A 1 89 ? -22.246 -2.621 30.558 1.00 95.00 89 ILE A O 1
ATOM 688 N N . SER A 1 90 ? -20.222 -2.252 29.657 1.00 95.56 90 SER A N 1
ATOM 689 C CA . SER A 1 90 ? -19.544 -2.044 30.939 1.00 95.56 90 SER A CA 1
ATOM 690 C C . SER A 1 90 ? -20.145 -0.864 31.706 1.00 95.56 90 SER A C 1
ATOM 692 O O . SER A 1 90 ? -20.383 -0.960 32.906 1.00 95.56 90 SER A O 1
ATOM 694 N N . SER A 1 91 ? -20.470 0.238 31.017 1.00 94.69 91 SER A N 1
ATOM 695 C CA . SER A 1 91 ? -21.149 1.385 31.634 1.00 94.69 91 SER A CA 1
ATOM 696 C C . SER A 1 91 ? -22.573 1.068 32.101 1.00 94.69 91 SER A C 1
ATOM 698 O O . SER A 1 91 ? -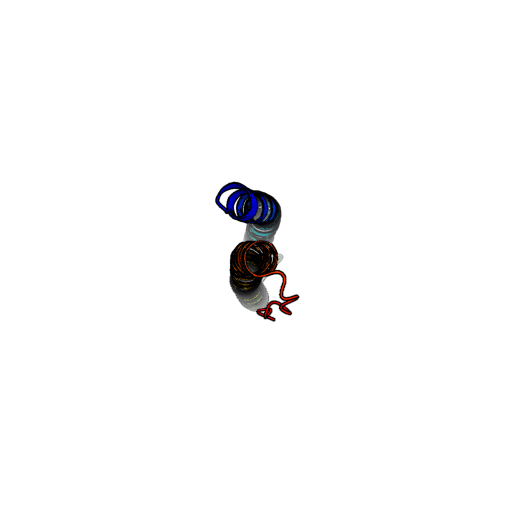22.987 1.581 33.135 1.00 94.69 91 SER A O 1
ATOM 700 N N . ALA A 1 92 ? -23.322 0.236 31.372 1.00 95.75 92 ALA A N 1
ATOM 701 C CA . ALA A 1 92 ? -24.697 -0.118 31.729 1.00 95.75 92 ALA A CA 1
ATOM 702 C C . ALA A 1 92 ? -24.784 -1.144 32.871 1.00 95.75 92 ALA A C 1
ATOM 704 O O . ALA A 1 92 ? -25.735 -1.122 33.647 1.00 95.75 92 ALA A O 1
ATOM 705 N N . THR A 1 93 ? -23.812 -2.053 32.963 1.00 96.25 93 THR A N 1
ATOM 706 C CA . THR A 1 93 ? -23.823 -3.173 33.921 1.00 96.25 93 THR A CA 1
ATOM 707 C C . THR A 1 93 ? -22.950 -2.936 35.152 1.00 96.25 93 THR A C 1
ATOM 709 O O . THR A 1 93 ? -23.108 -3.631 36.150 1.00 96.25 93 THR A O 1
ATOM 712 N N . GLY A 1 94 ? -22.006 -1.991 35.087 1.00 95.38 94 GLY A N 1
ATOM 713 C CA . GLY A 1 94 ? -20.976 -1.799 36.112 1.00 95.38 94 GLY A CA 1
ATOM 714 C C . GLY A 1 94 ? -19.885 -2.878 36.110 1.00 95.38 94 GLY A C 1
ATOM 715 O O . GLY A 1 94 ? -18.987 -2.839 36.949 1.00 95.38 94 GLY A O 1
ATOM 716 N N . ILE A 1 95 ? -19.934 -3.834 35.177 1.00 94.19 95 ILE A N 1
ATOM 717 C CA . ILE A 1 95 ? -18.948 -4.909 35.049 1.00 94.19 95 ILE A CA 1
ATOM 718 C C . ILE A 1 95 ? -17.830 -4.437 34.122 1.00 94.19 95 ILE A C 1
ATOM 720 O O . ILE A 1 95 ? -18.089 -3.999 33.006 1.00 94.19 95 ILE A O 1
ATOM 724 N N . ASN A 1 96 ? -16.574 -4.553 34.553 1.00 90.06 96 ASN A N 1
ATOM 725 C CA . ASN A 1 96 ? -15.440 -4.245 33.687 1.00 90.06 96 ASN A CA 1
ATOM 726 C C . ASN A 1 96 ? -15.136 -5.432 32.758 1.00 90.06 96 ASN A C 1
ATOM 728 O O . ASN A 1 96 ? -14.566 -6.432 33.193 1.00 90.06 96 ASN A O 1
ATOM 732 N N . LEU A 1 97 ? -15.529 -5.322 31.488 1.00 89.19 97 LEU A N 1
ATOM 733 C CA . LEU A 1 97 ? -15.281 -6.339 30.467 1.00 89.19 97 LEU A CA 1
ATOM 734 C C . LEU A 1 97 ? -14.045 -5.994 29.630 1.00 89.19 97 LEU A C 1
ATOM 736 O O . LEU A 1 97 ? -13.966 -4.912 29.047 1.00 89.19 97 LEU A O 1
ATOM 740 N N . ALA A 1 98 ? -13.121 -6.947 29.494 1.00 90.81 98 ALA A N 1
ATOM 741 C CA . ALA A 1 98 ? -12.056 -6.858 28.500 1.00 90.81 98 ALA A CA 1
ATOM 742 C C . ALA A 1 98 ? -12.649 -7.044 27.093 1.00 90.81 98 ALA A C 1
ATOM 744 O O . ALA A 1 98 ? -13.350 -8.025 26.828 1.00 90.81 98 ALA A O 1
ATOM 745 N N . ALA A 1 99 ? -12.398 -6.082 26.207 1.00 90.31 99 ALA A N 1
ATOM 746 C CA . ALA A 1 99 ? -12.845 -6.145 24.823 1.00 90.31 99 ALA A CA 1
ATOM 747 C C . ALA A 1 99 ? -11.916 -7.053 23.997 1.00 90.31 99 ALA A C 1
ATOM 749 O O . ALA A 1 99 ? -10.697 -6.936 24.141 1.00 90.31 99 ALA A O 1
ATOM 750 N N . PRO A 1 100 ? -12.454 -7.929 23.130 1.00 91.75 100 PRO A N 1
ATOM 751 C CA . PRO A 1 100 ? -11.631 -8.680 22.189 1.00 91.75 100 PRO A CA 1
ATOM 752 C C . PRO A 1 100 ? -11.025 -7.753 21.122 1.00 91.75 100 PRO A C 1
ATOM 754 O O . PRO A 1 100 ? -11.623 -6.730 20.778 1.00 91.75 100 PRO A O 1
ATOM 757 N N . SER A 1 101 ? -9.870 -8.135 20.575 1.00 91.31 101 SER A N 1
ATOM 758 C CA . SER A 1 101 ? -9.214 -7.467 19.445 1.00 91.31 101 SER A CA 1
ATOM 759 C C . SER A 1 101 ? -9.143 -8.393 18.235 1.00 91.31 101 SER A C 1
ATOM 761 O O . SER A 1 101 ? -8.935 -9.596 18.381 1.00 91.31 101 SER A O 1
ATOM 763 N N . ALA A 1 102 ? -9.330 -7.830 17.044 1.00 85.06 102 ALA A N 1
ATOM 764 C CA . ALA A 1 102 ? -8.796 -8.419 15.824 1.00 85.06 102 ALA A CA 1
ATOM 765 C C . ALA A 1 102 ? -7.311 -8.037 15.743 1.00 85.06 102 ALA A C 1
ATOM 767 O O . ALA A 1 102 ? -7.000 -6.844 15.874 1.00 85.06 102 ALA A O 1
ATOM 768 N N . ASP A 1 103 ? -6.457 -9.056 15.623 1.00 70.19 103 ASP A N 1
ATOM 769 C CA . ASP A 1 103 ? -5.027 -8.930 15.315 1.00 70.19 103 ASP A CA 1
ATOM 770 C C . ASP A 1 103 ? -4.819 -8.567 13.844 1.00 70.19 103 ASP A C 1
ATOM 772 O O . ASP A 1 103 ? -5.572 -9.122 13.006 1.00 70.19 103 ASP A O 1
#

Radius of gyration: 22.46 Å; chains: 1; bounding box: 45×19×64 Å

Foldseek 3Di:
DVVLLVVLCVVLVVVLVVVVVVLVVVLVVLVVVLVVCVVVVVQDPVNSVVSVVVSVVSVVVNVVVSVVSVVVSVQSSVVSVQVVVQVVVCVVPVDNDDTDGDD

Secondary structure (DSSP, 8-state):
-HHHHHHHHHHHHHHHHHHHHHHHHHHHHHHHHHHHHHHHTSS-HHHHHHHHHHHHHHHHHHHHHHHHHHHHHHHHHHHHHHHHHHHHHHHHH---PPPP---

pLDDT: mean 93.3, std 4.99, range [70.19, 98.38]